Protein AF-A0A1H1TWC8-F1 (afdb_monomer)

Sequence (139 aa):
MITIYKSYKSNKFKTLKYACLSILIVMSMIGFSQSEHKSKYDRPIAEIEYHTLNIVVTVDSLQELQSELILTDFDVLLEEAKAYQNLSFELVCNVKGLSKGYTKSVTLKIESTTENKDYFLSRIKKLKEVAINYYTHKN

Radius of gyration: 42.25 Å; Cα contacts (8 Å, |Δi|>4): 123; chains: 1; bounding box: 40×28×150 Å

Nearest PDB structures (foldseek):
  3h4r-assembly1_A  TM=4.115E-01  e=7.963E-02  Escherichia coli K-12
  8w71-assembly2_B  TM=3.954E-01  e=4.662E-01  Arabidopsis thaliana
  8w71-assembly1_A  TM=3.839E-01  e=9.579E-01  Arabidopsis thaliana
  7ex6-assembly4_D  TM=1.852E-01  e=4.662E-01  Ebinur lake virus
  3tj0-assembly1_A  TM=3.690E-01  e=3.322E+00  Influenza B virus (B/Managua/4577.01/2008)

Organism: NCBI:txid1382466

Foldseek 3Di:
DDDDDDDDDDDVVVVVVVVVVVVVVVVVPPPDPPPPPPDPPPPPPPPPQAAEDEAEAEDAALVCLVVVLDLVVVVVVLVVCPSYFKYKYKYKYWYDDPDDDDIDIDIDMDIDTSVCSVVVSVVSVVVSVVSNCVRVPPD

Solvent-accessible surface area (backbone atoms only — not comparable to full-atom values): 8680 Å² total; per-residue (Å²): 137,90,87,82,90,78,88,90,81,90,60,72,70,58,57,51,52,54,53,57,51,53,56,60,58,58,63,71,68,74,64,80,84,71,67,83,75,71,56,96,74,74,55,73,76,73,77,82,75,44,61,67,47,78,47,78,47,78,32,69,44,62,68,49,45,63,69,72,64,47,69,72,60,49,59,57,53,53,62,67,41,62,72,23,52,28,40,34,42,34,42,36,43,39,39,79,50,94,62,87,86,47,71,52,74,48,77,48,76,49,77,46,54,49,91,44,55,69,60,51,54,54,49,52,52,54,48,50,53,52,50,50,47,57,58,72,64,70,119

Mean predicted aligned error: 16.51 Å

pLDDT: mean 74.5, std 16.25, range [36.81, 93.88]

Structure (mmCIF, N/CA/C/O backbone):
data_AF-A0A1H1TWC8-F1
#
_entry.id   AF-A0A1H1TWC8-F1
#
loop_
_atom_site.group_PDB
_atom_site.id
_atom_site.type_symbol
_atom_site.label_atom_id
_atom_site.label_alt_id
_atom_site.label_comp_id
_atom_site.label_asym_id
_atom_site.label_entity_id
_atom_site.label_seq_id
_atom_site.pdbx_PDB_ins_code
_atom_site.Cartn_x
_atom_site.Cartn_y
_atom_site.Cartn_z
_atom_site.occupancy
_atom_site.B_iso_or_equiv
_atom_site.auth_seq_id
_atom_site.auth_comp_id
_atom_site.auth_asym_id
_atom_site.auth_atom_id
_atom_site.pdbx_PDB_model_num
ATOM 1 N N . MET A 1 1 ? 13.640 17.827 -128.020 1.00 40.62 1 MET A N 1
ATOM 2 C CA . MET A 1 1 ? 14.251 18.624 -126.936 1.00 40.62 1 MET A CA 1
ATOM 3 C C . MET A 1 1 ? 13.332 18.555 -125.726 1.00 40.62 1 MET A C 1
ATOM 5 O O . MET A 1 1 ? 12.127 18.686 -125.878 1.00 40.62 1 MET A O 1
ATOM 9 N N . ILE A 1 2 ? 13.916 18.194 -124.587 1.00 43.62 2 ILE A N 1
ATOM 10 C CA . ILE A 1 2 ? 13.294 17.800 -123.314 1.00 43.62 2 ILE A CA 1
ATOM 11 C C . ILE A 1 2 ? 12.689 19.013 -122.596 1.00 43.62 2 ILE A C 1
ATOM 13 O O . ILE A 1 2 ? 13.286 20.081 -122.657 1.00 43.62 2 ILE A O 1
ATOM 17 N N . THR A 1 3 ? 11.575 18.831 -121.870 1.00 36.81 3 THR A N 1
ATOM 18 C CA . THR A 1 3 ? 11.430 19.171 -120.431 1.00 36.81 3 THR A CA 1
ATOM 19 C C . THR A 1 3 ? 10.094 18.634 -119.906 1.00 36.81 3 THR A C 1
ATOM 21 O O . THR A 1 3 ? 9.035 19.049 -120.363 1.00 36.81 3 THR A O 1
ATOM 24 N N . ILE A 1 4 ? 10.137 17.737 -118.915 1.00 40.62 4 ILE A N 1
ATOM 25 C CA . ILE A 1 4 ? 8.984 17.399 -118.069 1.00 40.62 4 ILE A CA 1
ATOM 26 C C . ILE A 1 4 ? 9.343 17.800 -116.639 1.00 40.62 4 ILE A C 1
ATOM 28 O O . ILE A 1 4 ? 10.260 17.244 -116.037 1.00 40.62 4 ILE A O 1
ATOM 32 N N . TYR A 1 5 ? 8.604 18.769 -116.102 1.00 44.94 5 TYR A N 1
ATOM 33 C CA . TYR A 1 5 ? 8.622 19.131 -114.688 1.00 44.94 5 TYR A CA 1
ATOM 34 C C . TYR A 1 5 ? 7.968 18.013 -113.870 1.00 44.94 5 TYR A C 1
ATOM 36 O O . TYR A 1 5 ? 6.799 17.692 -114.087 1.00 44.94 5 TYR A O 1
ATOM 44 N N . LYS A 1 6 ? 8.680 17.451 -112.886 1.00 44.00 6 LYS A N 1
ATOM 45 C CA . LYS A 1 6 ? 8.066 16.607 -111.853 1.00 44.00 6 LYS A CA 1
ATOM 46 C C . LYS A 1 6 ? 8.101 17.332 -110.510 1.00 44.00 6 LYS A C 1
ATOM 48 O O . LYS A 1 6 ? 9.150 17.554 -109.916 1.00 44.00 6 LYS A O 1
ATOM 53 N N . SER A 1 7 ? 6.906 17.723 -110.085 1.00 45.81 7 SER A N 1
ATOM 54 C CA . SER A 1 7 ? 6.570 18.324 -108.798 1.00 45.81 7 SER A CA 1
ATOM 55 C C . SER A 1 7 ? 7.043 17.446 -107.633 1.00 45.81 7 SER A C 1
ATOM 57 O O . SER A 1 7 ? 6.618 16.298 -107.514 1.00 45.81 7 SER A O 1
ATOM 59 N N . TYR A 1 8 ? 7.903 17.985 -106.763 1.00 46.12 8 TYR A N 1
ATOM 60 C CA . TYR A 1 8 ? 8.323 17.345 -105.513 1.00 46.12 8 TYR A CA 1
ATOM 61 C C . TYR A 1 8 ? 7.731 18.117 -104.330 1.00 46.12 8 TYR A C 1
ATOM 63 O O . TYR A 1 8 ? 8.396 18.910 -103.664 1.00 46.12 8 TYR A O 1
ATOM 71 N N . LYS A 1 9 ? 6.432 17.921 -104.089 1.00 52.66 9 LYS A N 1
ATOM 72 C CA . LYS A 1 9 ? 5.739 18.425 -102.899 1.00 52.66 9 LYS A CA 1
ATOM 73 C C . LYS A 1 9 ? 5.169 17.245 -102.119 1.00 52.66 9 LYS A C 1
ATOM 75 O O . LYS A 1 9 ? 4.548 16.367 -102.703 1.00 52.66 9 LYS A O 1
ATOM 80 N N . SER A 1 10 ? 5.312 17.318 -100.792 1.00 54.41 10 SER A N 1
ATOM 81 C CA . SER A 1 10 ? 4.674 16.470 -99.767 1.00 54.41 10 SER A CA 1
ATOM 82 C C . SER A 1 10 ? 5.504 15.289 -99.242 1.00 54.41 10 SER A C 1
ATOM 84 O O . SER A 1 10 ? 5.328 14.152 -99.656 1.00 54.41 10 SER A O 1
ATOM 86 N N . ASN A 1 11 ? 6.368 15.557 -98.251 1.00 55.44 11 ASN A N 1
ATOM 87 C CA . ASN A 1 11 ? 6.744 14.541 -97.248 1.00 55.44 11 ASN A CA 1
ATOM 88 C C . ASN A 1 11 ? 7.225 15.125 -95.903 1.00 55.44 11 ASN A C 1
ATOM 90 O O . ASN A 1 11 ? 7.044 14.490 -94.869 1.00 55.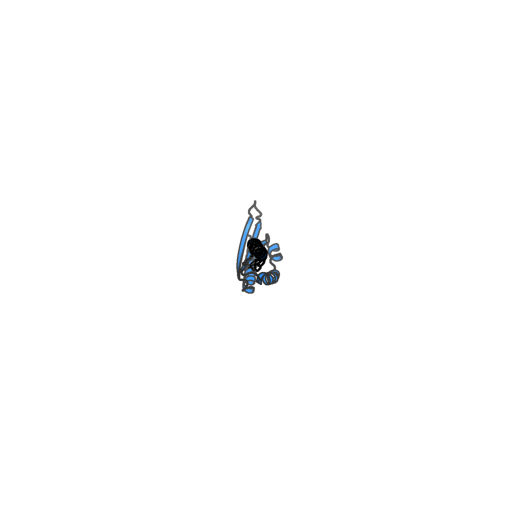44 11 ASN A O 1
ATOM 94 N N . LYS A 1 12 ? 7.720 16.374 -95.867 1.00 53.34 12 LYS A N 1
ATOM 95 C CA . LYS A 1 12 ? 8.191 17.017 -94.618 1.00 53.34 12 LYS A CA 1
ATOM 96 C C . LYS A 1 12 ? 7.102 17.229 -93.550 1.00 53.34 12 LYS A C 1
ATOM 98 O O . LYS A 1 12 ? 7.392 17.188 -92.361 1.00 53.34 12 LYS A O 1
ATOM 103 N N . PHE A 1 13 ? 5.844 17.428 -93.952 1.00 54.09 13 PHE A N 1
ATOM 104 C CA . PHE A 1 13 ? 4.740 17.644 -93.003 1.00 54.09 13 PHE A CA 1
ATOM 105 C C . PHE A 1 13 ? 4.268 16.353 -92.319 1.00 54.09 13 PHE A C 1
ATOM 107 O O . PHE A 1 13 ? 3.734 16.409 -91.215 1.00 54.09 13 PHE A O 1
ATOM 114 N N . LYS A 1 14 ? 4.460 15.190 -92.959 1.00 54.09 14 LYS A N 1
ATOM 115 C CA . LYS A 1 14 ? 4.116 13.889 -92.372 1.00 54.09 14 LYS A CA 1
ATOM 116 C C . LYS A 1 14 ? 5.136 13.504 -91.304 1.00 54.09 14 LYS A C 1
ATOM 118 O O . LYS A 1 14 ? 4.743 13.202 -90.185 1.00 54.09 14 LYS A O 1
ATOM 123 N N . THR A 1 15 ? 6.429 13.617 -91.606 1.00 58.19 15 THR A N 1
ATOM 124 C CA . THR A 1 15 ? 7.513 13.306 -90.658 1.00 58.19 15 THR A CA 1
ATOM 125 C C . THR A 1 15 ? 7.481 14.196 -89.413 1.00 58.19 15 THR A C 1
ATOM 127 O O . THR A 1 15 ? 7.701 13.700 -88.314 1.00 58.19 15 THR A O 1
ATOM 130 N N . LEU A 1 16 ? 7.117 15.478 -89.556 1.00 60.09 16 LEU A N 1
ATOM 131 C CA . LEU A 1 16 ? 6.954 16.395 -88.422 1.00 60.09 16 LEU A CA 1
ATOM 132 C C . LEU A 1 16 ? 5.778 16.002 -87.508 1.00 60.09 16 LEU A C 1
ATOM 134 O O . LEU A 1 16 ? 5.902 16.057 -86.288 1.00 60.09 16 LEU A O 1
ATOM 138 N N . LYS A 1 17 ? 4.657 15.542 -88.082 1.00 59.09 17 LYS A N 1
ATOM 139 C CA . LYS A 1 17 ? 3.501 15.058 -87.307 1.00 59.09 17 LYS A CA 1
ATOM 140 C C . LYS A 1 17 ? 3.824 13.786 -86.521 1.00 59.09 17 LYS A C 1
ATOM 142 O O . LYS A 1 17 ? 3.448 13.698 -85.358 1.00 59.09 17 LYS A O 1
ATOM 147 N N . TYR A 1 18 ? 4.542 12.835 -87.122 1.00 63.84 18 TYR A N 1
ATOM 148 C CA . TYR A 1 18 ? 4.958 11.608 -86.428 1.00 63.84 18 TYR A CA 1
ATOM 149 C C . TYR A 1 18 ? 5.982 11.884 -85.319 1.00 63.84 18 TYR A C 1
ATOM 151 O O . TYR A 1 18 ? 5.896 11.274 -84.256 1.00 63.84 18 TYR A O 1
ATOM 159 N N . ALA 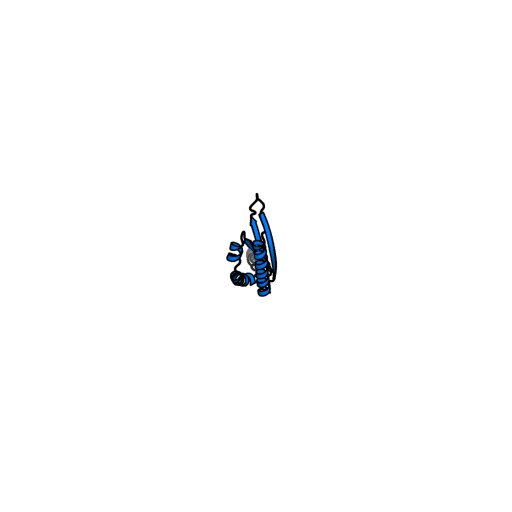A 1 19 ? 6.883 12.854 -85.515 1.00 65.81 19 ALA A N 1
ATOM 160 C CA . ALA A 1 19 ? 7.813 13.293 -84.476 1.00 65.81 19 ALA A CA 1
ATOM 161 C C . ALA A 1 19 ? 7.077 13.912 -83.272 1.00 65.81 19 ALA A C 1
ATOM 163 O O . ALA A 1 19 ? 7.303 13.503 -82.134 1.00 65.81 19 ALA A O 1
ATOM 164 N N . CYS A 1 20 ? 6.122 14.819 -83.506 1.00 61.81 20 CYS A N 1
ATOM 165 C CA . CYS A 1 20 ? 5.304 15.385 -82.427 1.00 61.81 20 CYS A CA 1
ATOM 166 C C . CYS A 1 20 ? 4.454 14.322 -81.709 1.00 61.81 20 CYS A C 1
ATOM 168 O O . CYS A 1 20 ? 4.316 14.374 -80.489 1.00 61.81 20 CYS A O 1
ATOM 170 N N . LEU A 1 21 ? 3.929 13.332 -82.442 1.00 64.56 21 LEU A N 1
ATOM 171 C CA . LEU A 1 21 ? 3.151 12.235 -81.861 1.00 64.56 21 LEU A CA 1
ATOM 172 C C . LEU A 1 21 ? 4.014 11.331 -80.963 1.00 64.56 21 LEU A C 1
ATOM 174 O O . LEU A 1 21 ? 3.569 10.934 -79.891 1.00 64.56 21 LEU A O 1
ATOM 178 N N . SER A 1 22 ? 5.263 11.054 -81.356 1.00 64.88 22 SER A N 1
ATOM 179 C CA . SER A 1 22 ? 6.186 10.251 -80.540 1.00 64.88 22 SER A CA 1
ATOM 180 C C . SER A 1 22 ? 6.564 10.919 -79.213 1.00 64.88 22 SER A C 1
ATOM 182 O O . SER A 1 22 ? 6.669 10.237 -78.199 1.00 64.88 22 SER A O 1
ATOM 184 N N . ILE A 1 23 ? 6.682 12.252 -79.182 1.00 66.56 23 ILE A N 1
ATOM 185 C CA . ILE A 1 23 ? 7.017 13.009 -77.963 1.00 66.56 23 ILE A CA 1
ATOM 186 C C . ILE A 1 23 ? 5.874 12.954 -76.937 1.00 66.56 23 ILE A C 1
ATOM 188 O O . ILE A 1 23 ? 6.122 12.811 -75.741 1.00 66.56 23 ILE A O 1
ATOM 192 N N . LEU A 1 24 ? 4.620 13.003 -77.397 1.00 64.12 24 LEU A N 1
ATOM 193 C CA . LEU A 1 24 ? 3.438 12.897 -76.532 1.00 64.12 24 LEU A CA 1
ATOM 194 C C . LEU A 1 24 ? 3.312 11.521 -75.864 1.00 64.12 24 LEU A C 1
ATOM 196 O O . LEU A 1 24 ? 2.880 11.439 -74.716 1.00 64.12 24 LEU A O 1
ATOM 200 N N . ILE A 1 25 ? 3.728 10.450 -76.546 1.00 65.25 25 ILE A N 1
ATOM 201 C CA . ILE A 1 25 ? 3.689 9.087 -75.995 1.00 65.25 25 ILE A CA 1
ATOM 202 C C . ILE A 1 25 ? 4.719 8.928 -74.866 1.00 65.25 25 ILE A C 1
ATOM 204 O O . ILE A 1 25 ? 4.393 8.363 -73.824 1.00 65.25 25 ILE A O 1
ATOM 208 N N . VAL A 1 26 ? 5.926 9.486 -75.014 1.00 66.50 26 VAL A N 1
ATOM 209 C CA . VAL A 1 26 ? 6.990 9.388 -73.994 1.00 66.50 26 VAL A CA 1
ATOM 210 C C . VAL A 1 26 ? 6.628 10.134 -72.701 1.00 66.50 26 VAL A C 1
ATOM 212 O O . VAL A 1 26 ? 6.964 9.668 -71.615 1.00 66.50 26 VAL A O 1
ATOM 215 N N . MET A 1 27 ? 5.874 11.235 -72.781 1.00 63.78 27 MET A N 1
ATOM 216 C CA . MET A 1 27 ? 5.448 12.000 -71.596 1.00 63.78 27 MET A CA 1
ATOM 217 C C . MET A 1 27 ? 4.443 11.251 -70.706 1.00 63.78 27 MET A C 1
ATOM 219 O O . MET A 1 27 ? 4.381 11.508 -69.508 1.00 63.78 27 MET A O 1
ATOM 223 N N . SER A 1 28 ? 3.698 10.287 -71.257 1.00 62.62 28 SER A N 1
ATOM 224 C CA . SER A 1 28 ? 2.764 9.457 -70.477 1.00 62.62 28 SER A CA 1
ATOM 225 C C . SER A 1 28 ? 3.446 8.400 -69.593 1.00 62.62 28 SER A C 1
ATOM 227 O O . SER A 1 28 ? 2.804 7.842 -68.708 1.00 62.62 28 SER A O 1
ATOM 229 N N . MET A 1 29 ? 4.747 8.152 -69.794 1.00 61.94 29 MET A N 1
ATOM 230 C CA . MET A 1 29 ? 5.533 7.162 -69.043 1.00 61.94 29 MET A CA 1
ATOM 231 C C . MET A 1 29 ? 6.229 7.741 -67.801 1.00 61.94 29 MET A C 1
ATOM 233 O O . MET A 1 29 ? 6.843 6.986 -67.049 1.00 61.94 29 MET A O 1
ATOM 237 N N . ILE A 1 30 ? 6.133 9.052 -67.537 1.00 66.56 30 ILE A N 1
ATOM 238 C CA . ILE A 1 30 ? 6.618 9.652 -66.281 1.00 66.56 30 ILE A CA 1
ATOM 239 C C . ILE A 1 30 ? 5.551 9.410 -65.202 1.00 66.56 30 ILE A C 1
ATOM 241 O O . ILE A 1 30 ? 4.872 10.313 -64.719 1.00 66.56 30 ILE A O 1
ATOM 245 N N . GLY A 1 31 ? 5.350 8.130 -64.893 1.00 62.81 31 GLY A N 1
ATOM 246 C CA . GLY A 1 31 ? 4.509 7.657 -63.811 1.00 62.81 31 GLY A CA 1
ATOM 247 C C . GLY A 1 31 ? 5.174 7.951 -62.472 1.00 62.81 31 GLY A C 1
ATOM 248 O O . GLY A 1 31 ? 6.330 7.605 -62.254 1.00 62.81 31 GLY A O 1
ATOM 249 N N . PHE A 1 32 ? 4.421 8.626 -61.610 1.00 62.56 32 PHE A N 1
ATOM 250 C CA . PHE A 1 32 ? 4.561 8.746 -60.161 1.00 62.56 32 PHE A CA 1
ATOM 251 C C . PHE A 1 32 ? 5.812 8.097 -59.546 1.00 62.56 32 PHE A C 1
ATOM 253 O O . PHE A 1 32 ? 5.774 6.963 -59.072 1.00 62.56 32 PHE A O 1
ATOM 260 N N . SER A 1 33 ? 6.890 8.874 -59.427 1.00 58.16 33 SER A N 1
ATOM 261 C CA . SER A 1 33 ? 7.821 8.662 -58.321 1.00 58.16 33 SER A CA 1
ATOM 262 C C . SER A 1 33 ? 7.099 9.119 -57.054 1.00 58.16 33 SER A C 1
ATOM 264 O O . SER A 1 33 ? 7.185 10.279 -56.653 1.00 58.16 33 SER A O 1
ATOM 266 N N . GLN A 1 34 ? 6.271 8.242 -56.480 1.00 58.97 34 GLN A N 1
ATOM 267 C CA . GLN A 1 34 ? 5.831 8.423 -55.104 1.00 58.97 34 GLN A CA 1
ATOM 268 C C . GLN A 1 34 ? 7.093 8.275 -54.255 1.00 58.97 34 GLN A C 1
ATOM 270 O O . GLN A 1 34 ? 7.520 7.158 -53.972 1.00 58.97 34 GLN A O 1
ATOM 275 N N . SER A 1 35 ? 7.723 9.401 -53.899 1.00 65.06 35 SER A N 1
ATOM 276 C CA . SER A 1 35 ? 8.681 9.426 -52.793 1.00 65.06 35 SER A CA 1
ATOM 277 C C . SER A 1 35 ? 8.008 8.722 -51.629 1.00 65.06 35 SER A C 1
ATOM 279 O O . SER A 1 35 ? 6.857 9.069 -51.354 1.00 65.06 35 SER A O 1
ATOM 281 N N . GLU A 1 36 ? 8.676 7.747 -51.013 1.00 53.09 36 GLU A N 1
ATOM 282 C CA . GLU A 1 36 ? 8.139 6.942 -49.916 1.00 53.09 36 GLU A CA 1
ATOM 283 C C . GLU A 1 36 ? 7.251 7.794 -49.005 1.00 53.09 36 GLU A C 1
ATOM 285 O O . GLU A 1 36 ? 7.732 8.554 -48.161 1.00 53.09 36 GLU A O 1
ATOM 290 N N . HIS A 1 37 ? 5.929 7.694 -49.182 1.00 48.88 37 HIS A N 1
ATOM 291 C CA . HIS A 1 37 ? 5.022 8.186 -48.172 1.00 48.88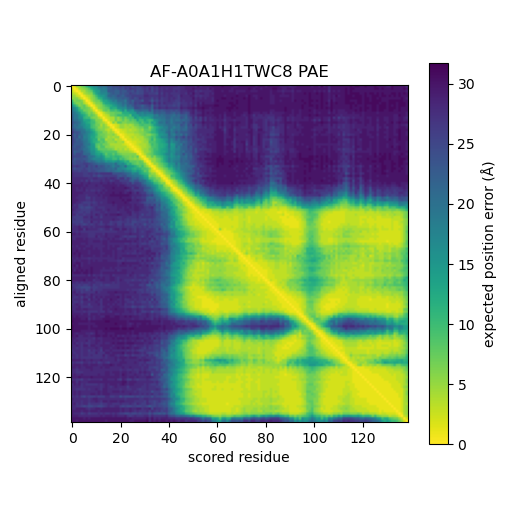 37 HIS A CA 1
ATOM 292 C C . HIS A 1 37 ? 5.135 7.146 -47.075 1.00 48.88 37 HIS A C 1
ATOM 294 O O . HIS A 1 37 ? 4.380 6.175 -47.051 1.00 48.88 37 HIS A O 1
ATOM 300 N N . LYS A 1 38 ? 6.124 7.338 -46.189 1.00 52.97 38 LYS A N 1
ATOM 301 C CA . LYS A 1 38 ? 6.170 6.654 -44.902 1.00 52.97 38 LYS A CA 1
ATOM 302 C C . LYS A 1 38 ? 4.760 6.736 -44.366 1.00 52.97 38 LYS A C 1
ATOM 304 O O . LYS A 1 38 ? 4.208 7.840 -44.246 1.00 52.97 38 LYS A O 1
ATOM 309 N N . SER A 1 39 ? 4.141 5.572 -44.221 1.00 50.22 39 SER A N 1
ATOM 310 C CA . SER A 1 39 ? 2.772 5.479 -43.770 1.00 50.22 39 SER A CA 1
ATOM 311 C C . SER A 1 39 ? 2.674 6.355 -42.521 1.00 50.22 39 SER A C 1
ATOM 313 O O . SER A 1 39 ? 3.549 6.336 -41.654 1.00 50.22 39 SER A O 1
ATOM 315 N N . LYS A 1 40 ? 1.618 7.160 -42.398 1.00 50.84 40 LYS A N 1
ATOM 316 C CA . LYS A 1 40 ? 1.348 7.929 -41.166 1.00 50.84 40 LYS A CA 1
ATOM 317 C C . LYS A 1 40 ? 1.160 7.021 -39.925 1.00 50.84 40 LYS A C 1
ATOM 319 O O . LYS A 1 40 ? 0.859 7.528 -38.843 1.00 50.84 40 LYS A O 1
ATOM 324 N N . TYR A 1 41 ? 1.314 5.709 -40.116 1.00 49.19 41 TYR A N 1
ATOM 325 C CA . TYR A 1 41 ? 1.145 4.608 -39.187 1.00 49.19 41 TYR A CA 1
ATOM 326 C C . TYR A 1 41 ? 2.461 3.953 -38.743 1.00 49.19 41 TYR A C 1
ATOM 328 O O . TYR A 1 41 ? 2.436 3.299 -37.712 1.00 49.19 41 TYR A O 1
ATOM 336 N N . ASP A 1 42 ? 3.606 4.216 -39.386 1.00 48.44 42 ASP A N 1
ATOM 337 C CA . ASP A 1 42 ? 4.937 3.895 -38.833 1.00 48.44 42 ASP A CA 1
ATOM 338 C C . ASP A 1 42 ? 5.441 5.024 -37.927 1.00 48.44 42 ASP A C 1
ATOM 340 O O . ASP A 1 42 ? 6.601 5.445 -37.969 1.00 48.44 42 ASP A O 1
ATOM 344 N N . ARG A 1 43 ? 4.556 5.556 -37.080 1.00 54.81 43 ARG A N 1
ATOM 345 C CA . ARG A 1 43 ? 5.073 6.147 -35.852 1.00 54.81 43 ARG A CA 1
ATOM 346 C C . ARG A 1 43 ? 5.550 4.959 -35.022 1.00 54.81 43 ARG A C 1
ATOM 348 O O . ARG A 1 43 ? 4.735 4.053 -34.834 1.00 54.81 43 ARG A O 1
ATOM 355 N N . PRO A 1 44 ? 6.808 4.926 -34.531 1.00 59.09 44 PRO A N 1
ATOM 356 C CA . PRO A 1 44 ? 7.112 4.017 -33.435 1.00 59.09 44 PRO A CA 1
ATOM 357 C C . PRO A 1 44 ? 5.997 4.243 -32.421 1.00 59.09 44 PRO A C 1
ATOM 359 O O . PRO A 1 44 ? 5.667 5.404 -32.150 1.00 59.09 44 PRO A O 1
ATOM 362 N N . ILE A 1 45 ? 5.326 3.168 -31.993 1.00 61.00 45 ILE A N 1
ATOM 363 C CA . ILE A 1 45 ? 4.373 3.245 -30.885 1.00 61.00 45 ILE A CA 1
ATOM 364 C C . ILE A 1 45 ? 5.127 4.042 -29.834 1.00 61.00 45 ILE A C 1
ATOM 366 O O . ILE A 1 45 ? 6.185 3.588 -29.402 1.00 61.00 45 ILE A O 1
ATOM 370 N N . ALA A 1 46 ? 4.691 5.282 -29.584 1.00 60.78 46 ALA A N 1
ATOM 371 C CA . ALA A 1 46 ? 5.381 6.148 -28.649 1.00 60.78 46 ALA A CA 1
ATOM 372 C C . ALA A 1 46 ? 5.432 5.335 -27.366 1.00 60.78 46 ALA A C 1
ATOM 374 O O . ALA A 1 46 ? 4.375 4.923 -26.884 1.00 60.78 46 ALA A O 1
ATOM 375 N N . GLU A 1 47 ? 6.643 4.970 -26.950 1.00 61.12 47 GLU A N 1
ATOM 376 C CA . GLU A 1 47 ? 6.861 4.107 -25.804 1.00 61.12 47 GLU A CA 1
ATOM 377 C C . GLU A 1 47 ? 6.091 4.757 -24.658 1.00 61.12 47 GLU A C 1
ATOM 379 O O . GLU A 1 47 ? 6.332 5.919 -24.325 1.00 61.12 47 GLU A O 1
ATOM 384 N N . ILE A 1 48 ? 5.024 4.093 -24.204 1.00 65.62 48 ILE A N 1
ATOM 385 C CA . ILE A 1 48 ? 4.124 4.674 -23.214 1.00 65.62 48 ILE A CA 1
ATOM 386 C C . ILE A 1 48 ? 4.928 4.713 -21.923 1.00 65.62 48 ILE A C 1
ATOM 388 O O . ILE A 1 48 ? 5.095 3.698 -21.252 1.00 65.62 48 ILE A O 1
ATOM 392 N N . GLU A 1 49 ? 5.480 5.883 -21.623 1.00 67.94 49 GLU A N 1
ATOM 393 C CA . GLU A 1 49 ? 6.274 6.112 -20.430 1.00 67.94 49 GLU A CA 1
ATOM 394 C C . GLU A 1 49 ? 5.317 6.279 -19.247 1.00 67.94 49 GLU A C 1
ATOM 396 O O . GLU A 1 49 ? 4.639 7.297 -19.079 1.00 67.94 49 GLU A O 1
ATOM 401 N N . TYR A 1 50 ? 5.198 5.229 -18.440 1.00 73.62 50 TYR A N 1
ATOM 402 C CA . TYR A 1 50 ? 4.363 5.258 -17.251 1.00 73.62 50 TYR A CA 1
ATOM 403 C C . TYR A 1 50 ? 5.070 6.057 -16.145 1.00 73.62 50 TYR A C 1
ATOM 405 O O . TYR A 1 50 ? 5.962 5.571 -15.454 1.00 73.62 50 TYR A O 1
ATOM 413 N N . HIS A 1 51 ? 4.676 7.315 -15.950 1.00 83.44 51 HIS A N 1
ATOM 414 C CA . HIS A 1 51 ? 5.352 8.177 -14.973 1.00 83.44 51 HIS A CA 1
ATOM 415 C C . HIS A 1 51 ? 5.023 7.853 -13.513 1.00 83.44 51 HIS A C 1
ATOM 417 O O . HIS A 1 51 ? 5.889 7.982 -12.645 1.00 83.44 51 HIS A O 1
ATOM 423 N N . THR A 1 52 ? 3.778 7.508 -13.177 1.00 85.38 52 THR A N 1
ATOM 424 C CA . THR A 1 52 ? 3.379 7.357 -11.766 1.00 85.38 52 THR A CA 1
ATOM 425 C C . THR A 1 52 ? 2.247 6.362 -11.590 1.00 85.38 52 THR A C 1
ATOM 427 O O . THR A 1 52 ? 1.224 6.457 -12.266 1.00 85.38 52 THR A O 1
ATOM 430 N N . LEU A 1 53 ? 2.416 5.447 -10.638 1.00 88.31 53 LEU A N 1
ATOM 431 C CA . LEU A 1 53 ? 1.352 4.600 -10.117 1.00 88.31 53 LEU A CA 1
ATOM 432 C C . LEU A 1 53 ? 0.858 5.191 -8.793 1.00 88.31 53 LEU A C 1
ATOM 434 O O . LEU A 1 53 ? 1.642 5.352 -7.859 1.00 88.31 53 LEU A O 1
ATOM 438 N N . ASN A 1 54 ? -0.433 5.515 -8.712 1.00 91.31 54 ASN A N 1
ATOM 439 C CA . ASN A 1 54 ? -1.063 5.985 -7.481 1.00 91.31 54 ASN A CA 1
ATOM 440 C C . ASN A 1 54 ? -2.000 4.910 -6.924 1.00 91.31 54 ASN A C 1
ATOM 442 O O . ASN A 1 54 ? -2.941 4.497 -7.600 1.00 91.31 54 ASN A O 1
ATOM 446 N N . ILE A 1 55 ? -1.742 4.484 -5.693 1.00 89.50 55 ILE A N 1
ATOM 447 C CA . ILE A 1 55 ? -2.510 3.475 -4.972 1.00 89.50 55 ILE A CA 1
ATOM 448 C C . ILE A 1 55 ? -3.258 4.188 -3.850 1.00 89.50 55 ILE A C 1
ATOM 450 O O . ILE A 1 55 ? -2.638 4.711 -2.927 1.00 89.50 55 ILE A O 1
ATOM 454 N N . VAL A 1 56 ? -4.587 4.190 -3.915 1.00 92.06 56 VAL A N 1
ATOM 455 C CA . VAL A 1 56 ? -5.442 4.816 -2.902 1.00 92.06 56 VAL A CA 1
ATOM 456 C C . VAL A 1 56 ? -6.267 3.735 -2.220 1.00 92.06 56 VAL A C 1
ATOM 458 O O . VAL A 1 56 ? -7.042 3.041 -2.872 1.00 92.06 56 VAL A O 1
ATOM 461 N N . VAL A 1 57 ? -6.108 3.610 -0.907 1.00 90.62 57 VAL A N 1
ATOM 462 C CA . VAL A 1 57 ? -6.867 2.686 -0.061 1.00 90.62 57 VAL A CA 1
ATOM 463 C C . VAL A 1 57 ? -7.719 3.514 0.887 1.00 90.62 57 VAL A C 1
ATOM 465 O O . VAL A 1 57 ? -7.210 4.383 1.591 1.00 90.62 57 VAL A O 1
ATOM 468 N N . THR A 1 58 ? -9.025 3.266 0.902 1.00 92.56 58 THR A N 1
ATOM 469 C CA . THR A 1 58 ? -9.963 3.945 1.802 1.00 92.56 58 THR A CA 1
ATOM 470 C C . THR A 1 58 ? -10.558 2.920 2.740 1.00 92.56 58 THR A C 1
ATOM 472 O O . THR A 1 58 ? -11.048 1.906 2.273 1.00 92.56 58 THR A O 1
ATOM 475 N N . VAL A 1 59 ? -10.515 3.196 4.040 1.00 91.69 59 VAL A N 1
ATOM 476 C CA . VAL A 1 59 ? -11.029 2.302 5.077 1.00 91.69 59 VAL A CA 1
ATOM 477 C C . VAL A 1 59 ? -11.937 3.070 6.029 1.00 91.69 59 VAL A C 1
ATOM 479 O O . VAL A 1 59 ? -11.668 4.222 6.382 1.00 91.69 59 VAL A O 1
ATOM 482 N N . ASP A 1 60 ? -13.012 2.428 6.473 1.00 89.75 60 ASP A N 1
ATOM 483 C CA . ASP A 1 60 ? -14.005 2.988 7.389 1.00 89.75 60 ASP A CA 1
ATOM 484 C C . ASP A 1 60 ? -13.856 2.445 8.825 1.00 89.75 60 ASP A C 1
ATOM 486 O O . ASP A 1 60 ? -14.457 2.986 9.760 1.00 89.75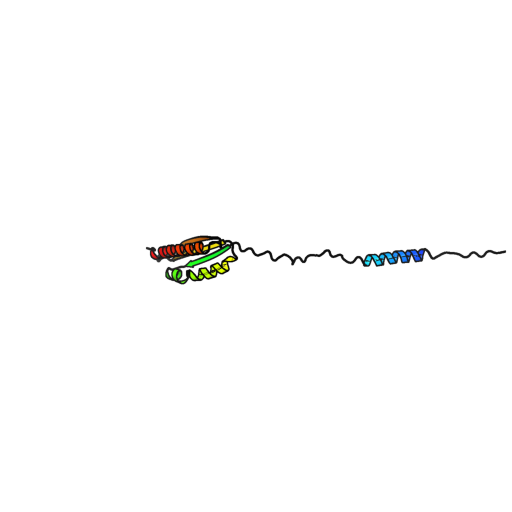 60 ASP A O 1
ATOM 490 N N . SER A 1 61 ? -13.051 1.396 9.039 1.00 88.19 61 SER A N 1
ATOM 491 C CA . SER A 1 61 ? -12.875 0.769 10.356 1.00 88.19 61 SER A CA 1
ATOM 492 C C . SER A 1 61 ? -11.494 0.140 10.582 1.00 88.19 61 SER A C 1
ATOM 494 O O . SER A 1 61 ? -10.752 -0.150 9.647 1.00 88.19 61 SER A O 1
ATOM 496 N N . LEU A 1 62 ? -11.163 -0.135 11.853 1.00 89.56 62 LEU A N 1
ATOM 497 C CA . LEU A 1 62 ? -9.943 -0.869 12.218 1.00 89.56 62 LEU A CA 1
ATOM 498 C C . LEU A 1 62 ? -9.919 -2.282 11.621 1.00 89.56 62 LEU A C 1
ATOM 500 O O . LEU A 1 62 ? -8.865 -2.759 11.211 1.00 89.56 62 LEU A O 1
ATOM 504 N N . GLN A 1 63 ? -11.072 -2.950 11.599 1.00 89.44 63 GLN A N 1
ATOM 505 C CA . GLN A 1 63 ? -11.180 -4.320 11.111 1.00 89.44 63 GLN A CA 1
ATOM 506 C C . GLN A 1 63 ? -10.913 -4.378 9.604 1.00 89.44 63 GLN A C 1
ATOM 508 O O . GLN A 1 63 ? -10.130 -5.208 9.155 1.00 89.44 63 GLN A O 1
ATOM 513 N N . GLU A 1 64 ? -11.473 -3.422 8.862 1.00 89.38 64 GLU A N 1
ATOM 514 C CA . GLU A 1 64 ? -11.232 -3.228 7.431 1.00 89.38 64 GLU A CA 1
ATOM 515 C C . GLU A 1 64 ? -9.772 -2.861 7.140 1.00 89.38 64 GLU A C 1
ATOM 517 O O . GLU A 1 64 ? -9.142 -3.480 6.293 1.00 89.38 64 GLU A O 1
ATOM 522 N N . LEU A 1 65 ? -9.164 -1.957 7.917 1.00 90.25 65 LEU A N 1
ATOM 523 C CA . LEU A 1 65 ? -7.731 -1.656 7.808 1.00 90.25 65 LEU A CA 1
ATOM 524 C C . LEU A 1 65 ? -6.851 -2.904 7.977 1.00 90.25 65 LEU A C 1
ATOM 526 O O . LEU A 1 65 ? -5.820 -3.046 7.315 1.00 90.25 65 LEU A O 1
ATOM 530 N N . GLN A 1 66 ? -7.214 -3.799 8.896 1.00 87.50 66 GLN A N 1
ATOM 531 C CA . GLN A 1 66 ? -6.458 -5.025 9.134 1.00 87.50 66 GLN A CA 1
ATOM 532 C C . GLN A 1 66 ? -6.639 -6.049 8.011 1.00 87.50 66 GLN A C 1
ATOM 534 O O . GLN A 1 66 ? -5.663 -6.733 7.699 1.00 87.50 66 GLN A O 1
ATOM 539 N N . SER A 1 67 ? -7.832 -6.132 7.414 1.00 87.69 67 SER A N 1
ATOM 540 C CA . SER A 1 67 ? -8.147 -7.080 6.342 1.00 87.69 67 SER A CA 1
ATOM 541 C C . SER A 1 67 ? -7.756 -6.605 4.944 1.00 87.69 67 SER A C 1
ATOM 543 O O . SER A 1 67 ? -7.391 -7.440 4.130 1.00 87.69 67 SER A O 1
ATOM 545 N N . GLU A 1 68 ? -7.828 -5.304 4.655 1.00 85.25 68 GLU A N 1
ATOM 546 C CA . GLU A 1 68 ? -7.572 -4.760 3.313 1.00 85.25 68 GLU A CA 1
ATOM 547 C C . GLU A 1 68 ? -6.115 -4.348 3.099 1.00 85.25 68 GLU A C 1
ATOM 549 O O . GLU A 1 68 ? -5.594 -4.445 1.992 1.00 85.25 68 GLU A O 1
ATOM 554 N N . LEU A 1 69 ? -5.413 -3.916 4.153 1.00 85.44 69 LEU A N 1
ATOM 555 C CA . LEU A 1 69 ? -4.019 -3.493 4.036 1.00 85.44 69 LEU A CA 1
ATOM 556 C C . LEU A 1 69 ? -3.056 -4.638 4.378 1.00 85.44 69 LEU A C 1
ATOM 558 O O . LEU A 1 69 ? -2.372 -4.613 5.410 1.00 85.44 69 LEU A O 1
ATOM 562 N N . ILE A 1 70 ? -3.005 -5.663 3.526 1.00 85.69 70 ILE A N 1
ATOM 563 C CA . ILE A 1 70 ? -2.103 -6.816 3.663 1.00 85.69 70 ILE A CA 1
ATOM 564 C C . ILE A 1 70 ? -0.777 -6.501 2.962 1.00 85.69 70 ILE A C 1
ATOM 566 O O . ILE A 1 70 ? -0.727 -6.338 1.751 1.00 85.69 70 ILE A O 1
ATOM 570 N N . LEU A 1 71 ? 0.323 -6.423 3.721 1.00 81.56 71 LEU A N 1
ATOM 571 C CA . LEU A 1 71 ? 1.632 -6.024 3.175 1.00 81.56 71 LEU A CA 1
ATOM 572 C C . LEU A 1 71 ? 2.144 -6.972 2.081 1.00 81.56 71 LEU A C 1
ATOM 574 O O . LEU A 1 71 ? 2.810 -6.517 1.160 1.00 81.56 71 LEU A O 1
ATOM 578 N N . THR A 1 72 ? 1.804 -8.257 2.158 1.00 82.38 72 THR A N 1
ATOM 579 C CA . THR A 1 72 ? 2.182 -9.268 1.163 1.00 82.38 72 THR A CA 1
ATOM 580 C C . THR A 1 72 ? 1.592 -8.981 -0.219 1.00 82.38 72 THR A C 1
ATOM 582 O O . THR A 1 72 ? 2.227 -9.274 -1.227 1.00 82.38 72 THR A O 1
ATOM 585 N N . ASP A 1 73 ? 0.412 -8.358 -0.287 1.00 83.44 73 ASP A N 1
ATOM 586 C CA . ASP A 1 73 ? -0.228 -8.013 -1.563 1.00 83.44 73 ASP A CA 1
ATOM 587 C C . ASP A 1 73 ? 0.522 -6.865 -2.260 1.00 83.44 73 ASP A C 1
ATOM 589 O O . ASP A 1 73 ? 0.566 -6.786 -3.489 1.00 83.44 73 ASP A O 1
ATOM 593 N N . PHE A 1 74 ? 1.203 -6.014 -1.482 1.00 84.88 74 PHE A N 1
ATOM 594 C CA . PHE A 1 74 ? 2.061 -4.961 -2.022 1.00 84.88 74 PHE A CA 1
ATOM 595 C C . PHE A 1 74 ? 3.336 -5.514 -2.650 1.00 84.88 74 PHE A C 1
ATOM 597 O O . PHE A 1 74 ? 3.850 -4.896 -3.575 1.00 84.88 74 PHE A O 1
ATOM 604 N N . ASP A 1 75 ? 3.843 -6.670 -2.214 1.00 82.75 75 ASP A N 1
ATOM 605 C CA . ASP A 1 75 ? 5.030 -7.260 -2.838 1.00 82.75 75 ASP A CA 1
ATOM 606 C C . ASP A 1 75 ? 4.786 -7.598 -4.307 1.00 82.75 75 ASP A C 1
ATOM 608 O O . ASP A 1 75 ? 5.663 -7.329 -5.133 1.00 82.75 75 ASP A O 1
ATOM 612 N N . VAL A 1 76 ? 3.598 -8.125 -4.619 1.00 84.44 76 VAL A N 1
ATOM 613 C CA . VAL A 1 76 ? 3.155 -8.454 -5.982 1.00 84.44 76 VAL A CA 1
ATOM 614 C C . VAL A 1 76 ? 2.892 -7.178 -6.781 1.00 84.44 76 VAL A C 1
ATOM 616 O O . VAL A 1 76 ? 3.452 -7.009 -7.863 1.00 84.44 76 VAL A O 1
ATOM 619 N N . LEU A 1 77 ? 2.133 -6.235 -6.211 1.00 84.62 77 LEU A N 1
ATOM 620 C CA . LEU A 1 77 ? 1.855 -4.932 -6.831 1.00 84.62 77 LEU A CA 1
ATOM 621 C C . LEU A 1 77 ? 3.138 -4.176 -7.203 1.00 84.62 77 LEU A C 1
ATOM 623 O O . LEU A 1 77 ? 3.210 -3.542 -8.250 1.00 84.62 77 LEU A O 1
ATOM 627 N N . LEU A 1 78 ? 4.170 -4.252 -6.362 1.00 85.00 78 LEU A N 1
ATOM 628 C CA . LEU A 1 78 ? 5.443 -3.569 -6.587 1.00 85.00 78 LEU A CA 1
ATOM 629 C C . LEU A 1 78 ? 6.322 -4.240 -7.649 1.00 85.00 78 LEU A C 1
ATOM 631 O O . LEU A 1 78 ? 7.168 -3.567 -8.231 1.00 85.00 78 LEU A O 1
ATOM 635 N N . GLU A 1 79 ? 6.138 -5.535 -7.922 1.00 85.50 79 GLU A N 1
ATOM 636 C CA . GLU A 1 79 ? 6.784 -6.183 -9.071 1.00 85.50 79 GLU A CA 1
ATOM 637 C C . GLU A 1 79 ? 6.194 -5.679 -10.389 1.00 85.50 79 GLU A C 1
ATOM 639 O O . GLU A 1 79 ? 6.939 -5.342 -11.309 1.00 85.50 79 GLU A O 1
ATOM 644 N N . GLU A 1 80 ? 4.869 -5.551 -10.457 1.00 83.25 80 GLU A N 1
ATOM 645 C CA . GLU A 1 80 ? 4.169 -4.985 -11.615 1.00 83.25 80 GLU A CA 1
ATOM 646 C C . GLU A 1 80 ? 4.447 -3.483 -11.765 1.00 83.25 80 GLU A C 1
ATOM 648 O O . GLU A 1 80 ? 4.564 -2.960 -12.875 1.00 83.25 80 GLU A O 1
ATOM 653 N N . ALA A 1 81 ? 4.647 -2.788 -10.643 1.00 84.44 81 ALA A N 1
ATOM 654 C CA . ALA A 1 81 ? 4.936 -1.365 -10.632 1.00 84.44 81 ALA A CA 1
ATOM 655 C C . ALA A 1 81 ? 6.333 -0.997 -11.159 1.00 84.44 81 ALA A C 1
ATOM 657 O O . ALA A 1 81 ? 6.587 0.185 -11.367 1.00 84.44 81 ALA A O 1
ATOM 658 N N . LYS A 1 82 ? 7.233 -1.957 -11.426 1.00 82.38 82 LYS A N 1
AT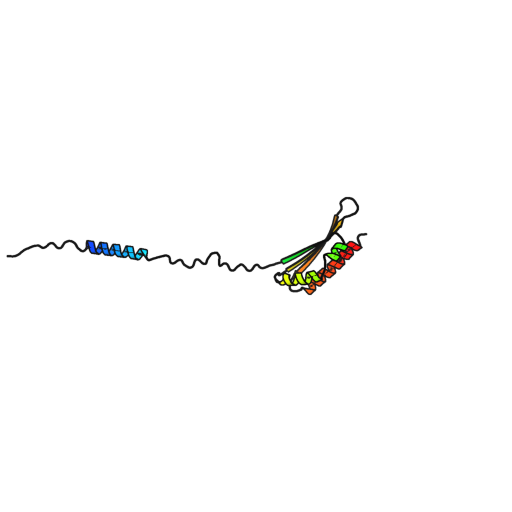OM 659 C CA . LYS A 1 82 ? 8.572 -1.687 -11.997 1.00 82.38 82 LYS A CA 1
ATOM 660 C C . LYS A 1 82 ? 8.533 -0.952 -13.339 1.00 82.38 82 LYS A C 1
ATOM 662 O O . LYS A 1 82 ? 9.507 -0.301 -13.697 1.00 82.38 82 LYS A O 1
ATOM 667 N N . ALA A 1 83 ? 7.422 -1.048 -14.069 1.00 84.50 83 ALA A N 1
ATOM 668 C CA . ALA A 1 83 ? 7.209 -0.300 -15.306 1.00 84.50 83 ALA A CA 1
ATOM 669 C C . ALA A 1 83 ? 6.990 1.211 -15.080 1.00 84.50 83 ALA A C 1
ATOM 671 O O . ALA A 1 83 ? 7.023 1.977 -16.040 1.00 84.50 83 ALA A O 1
ATOM 672 N N . TYR A 1 84 ? 6.758 1.639 -13.833 1.00 87.50 84 TYR A N 1
ATOM 673 C CA . TYR A 1 84 ? 6.505 3.025 -13.455 1.00 87.50 84 TYR A CA 1
ATOM 674 C C . TYR A 1 84 ? 7.762 3.678 -12.874 1.00 87.50 84 TYR A C 1
ATOM 676 O O . TYR A 1 84 ? 8.609 3.013 -12.283 1.00 87.50 84 TYR A O 1
ATOM 684 N N . GLN A 1 85 ? 7.882 5.001 -12.987 1.00 85.31 85 GLN A N 1
ATOM 685 C CA . GLN A 1 85 ? 9.001 5.742 -12.379 1.00 85.31 85 GLN A CA 1
ATOM 686 C C . GLN A 1 85 ? 8.752 6.080 -10.907 1.00 85.31 85 GLN A C 1
ATOM 688 O O . GLN A 1 85 ? 9.652 6.005 -10.069 1.00 85.31 85 GLN A O 1
ATOM 693 N N . ASN A 1 86 ? 7.514 6.456 -10.589 1.00 88.25 86 ASN A N 1
ATOM 694 C CA . ASN A 1 86 ? 7.124 6.901 -9.260 1.00 88.25 86 ASN A CA 1
ATOM 695 C C . ASN A 1 86 ? 5.954 6.084 -8.717 1.00 88.25 86 ASN A C 1
ATOM 697 O O . ASN A 1 86 ? 5.063 5.656 -9.452 1.00 88.25 86 ASN A O 1
ATOM 701 N N . LEU A 1 87 ? 5.945 5.936 -7.400 1.00 90.50 87 LEU A N 1
ATOM 702 C CA . LEU A 1 87 ? 4.897 5.309 -6.619 1.00 90.50 87 LEU A CA 1
ATOM 703 C C . LEU A 1 87 ? 4.324 6.327 -5.648 1.00 90.50 87 LEU A C 1
ATOM 705 O O . LEU A 1 87 ? 5.058 6.999 -4.918 1.00 90.50 87 LEU A O 1
ATOM 709 N N . SER A 1 88 ? 3.002 6.386 -5.585 1.00 90.88 88 SER A N 1
ATOM 710 C CA . SER A 1 88 ? 2.293 7.063 -4.516 1.00 90.88 88 SER A CA 1
ATOM 711 C C . SER A 1 88 ? 1.346 6.091 -3.836 1.00 90.88 88 SER A C 1
ATOM 713 O O . SER A 1 88 ? 0.675 5.300 -4.495 1.00 90.88 88 SER A O 1
ATOM 715 N N . PHE A 1 89 ? 1.330 6.134 -2.510 1.00 92.00 89 PHE A N 1
ATOM 716 C CA . PHE A 1 89 ? 0.381 5.400 -1.693 1.00 92.00 89 PHE A CA 1
ATOM 717 C C . PHE A 1 89 ? -0.358 6.376 -0.785 1.00 92.00 89 PHE A C 1
ATOM 719 O O . PHE A 1 89 ? 0.267 7.157 -0.064 1.00 92.00 89 PHE A O 1
ATOM 726 N N . GLU A 1 90 ? -1.680 6.304 -0.801 1.00 93.88 90 GLU A N 1
ATOM 727 C CA . GLU A 1 90 ? -2.572 7.111 0.013 1.00 93.88 90 GLU A CA 1
ATOM 728 C C . GLU A 1 90 ? -3.504 6.197 0.809 1.00 93.88 90 GLU A C 1
ATOM 730 O O . GLU A 1 90 ? -4.205 5.363 0.240 1.00 93.88 90 GLU A O 1
ATOM 735 N N . LEU A 1 91 ? -3.518 6.361 2.132 1.00 92.94 91 LEU A N 1
ATOM 736 C CA . LEU A 1 91 ? -4.480 5.711 3.015 1.00 92.94 91 LEU A CA 1
ATOM 737 C C . LEU A 1 91 ? -5.438 6.756 3.573 1.00 92.94 91 LEU A C 1
ATOM 739 O O . LEU A 1 91 ? -5.029 7.656 4.314 1.00 92.94 91 LEU A O 1
ATOM 743 N N . VAL A 1 92 ? -6.716 6.595 3.263 1.00 92.19 92 VAL A N 1
ATOM 744 C CA . VAL A 1 92 ? -7.806 7.426 3.762 1.00 92.19 92 VAL A CA 1
ATOM 745 C C . VAL A 1 92 ? -8.527 6.658 4.866 1.00 92.19 92 VAL A C 1
ATOM 747 O O . VAL A 1 92 ? -9.173 5.648 4.618 1.00 92.19 92 VAL A O 1
ATOM 750 N N . CYS A 1 93 ? -8.399 7.129 6.103 1.00 90.38 93 CYS A N 1
ATOM 751 C CA . CYS A 1 93 ? -9.035 6.550 7.283 1.00 90.38 93 CYS A CA 1
ATOM 752 C C . CYS A 1 93 ? -10.260 7.377 7.672 1.00 90.38 93 CYS A C 1
ATOM 754 O O . CYS A 1 93 ? -10.123 8.473 8.225 1.00 90.38 93 CYS A O 1
ATOM 756 N N . ASN A 1 9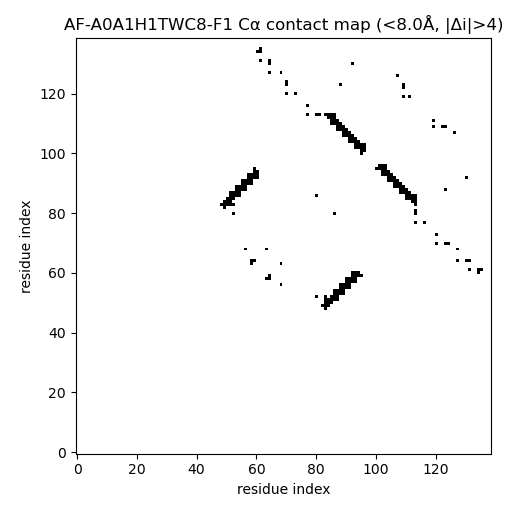4 ? -11.458 6.855 7.438 1.00 89.38 94 ASN A N 1
ATOM 757 C CA . ASN A 1 94 ? -12.706 7.497 7.831 1.00 89.38 94 ASN A CA 1
ATOM 758 C C . ASN A 1 94 ? -13.168 7.014 9.203 1.00 89.38 94 ASN A C 1
ATOM 760 O O . ASN A 1 94 ? -13.010 5.848 9.554 1.00 89.38 94 ASN A O 1
ATOM 764 N N . VAL A 1 95 ? -13.818 7.897 9.962 1.00 81.75 95 VAL A N 1
ATOM 765 C CA . VAL A 1 95 ? -14.655 7.517 11.100 1.00 81.75 95 VAL A CA 1
ATOM 766 C C . VAL A 1 95 ? -15.967 8.275 11.088 1.00 81.75 95 VAL A C 1
ATOM 768 O O . VAL A 1 95 ? -16.014 9.508 11.041 1.00 81.75 95 VAL A O 1
ATOM 771 N N . LYS A 1 96 ? -17.039 7.496 11.195 1.00 72.12 96 LYS A N 1
ATOM 772 C CA . LYS A 1 96 ? -18.406 7.974 11.369 1.00 72.12 96 LYS A CA 1
ATOM 773 C C . LYS A 1 96 ? -18.636 8.216 12.862 1.00 72.12 96 LYS A C 1
ATOM 775 O O . LYS A 1 96 ? -18.510 7.296 13.666 1.00 72.12 96 LYS A O 1
ATOM 780 N N . GLY A 1 97 ? -18.905 9.462 13.250 1.00 63.44 97 GLY A N 1
ATOM 781 C CA . GLY A 1 97 ? -19.247 9.796 14.632 1.00 63.44 97 GLY A CA 1
ATOM 782 C C . GLY A 1 97 ? -20.660 9.330 15.000 1.00 63.44 97 GLY A C 1
ATOM 783 O O . GLY A 1 97 ? -21.564 9.351 14.169 1.00 63.44 97 GLY A O 1
ATOM 784 N N . LEU A 1 98 ? -20.858 8.958 16.269 1.00 56.88 98 LEU A N 1
ATOM 785 C CA . LEU A 1 98 ? -22.162 8.574 16.834 1.00 56.88 98 LEU A CA 1
ATOM 786 C C . LEU A 1 98 ? -23.150 9.754 16.960 1.00 56.88 98 LEU A C 1
ATOM 788 O O . LEU A 1 98 ? -24.350 9.530 17.103 1.00 56.88 98 LEU A O 1
ATOM 792 N N . SER A 1 99 ? -22.689 11.009 16.888 1.00 51.88 99 SER A N 1
ATOM 793 C CA . SER A 1 99 ? -23.544 12.198 16.969 1.00 51.88 99 SER A CA 1
ATOM 794 C C . SER A 1 99 ? -23.637 12.932 15.624 1.00 51.88 99 SER A C 1
ATOM 796 O O . SER A 1 99 ? -22.659 13.450 15.094 1.00 51.88 99 SER A O 1
ATOM 798 N N . LYS A 1 100 ? -24.856 12.953 15.067 1.00 50.78 100 LYS A N 1
ATOM 799 C CA . LYS A 1 100 ? -25.353 13.829 13.985 1.00 50.78 100 LYS A CA 1
ATOM 800 C C . LYS A 1 100 ? -24.308 14.266 12.937 1.00 50.78 100 LYS A C 1
ATOM 802 O O . LYS A 1 100 ? -23.861 15.407 12.931 1.00 50.78 100 LYS A O 1
ATOM 807 N N . GLY A 1 101 ? -23.998 13.372 11.996 1.00 57.97 101 GLY A N 1
ATOM 808 C CA . GLY A 1 101 ? -23.513 13.743 10.657 1.00 57.97 101 GLY A CA 1
ATOM 809 C C . GLY A 1 101 ? -22.047 14.168 10.519 1.00 57.97 101 GLY A C 1
ATOM 810 O O . GLY A 1 101 ? -21.632 14.477 9.407 1.00 57.97 101 GLY A O 1
ATOM 811 N N . TYR A 1 102 ? -21.245 14.161 11.587 1.00 57.81 102 TYR A N 1
ATOM 812 C CA . TYR A 1 102 ? -19.814 14.456 11.474 1.00 57.81 102 TYR A CA 1
ATOM 813 C C . TYR A 1 102 ? -19.008 13.208 11.087 1.00 57.81 102 TYR A C 1
ATOM 815 O O . TYR A 1 102 ? -18.839 12.276 11.878 1.00 57.81 102 TYR A O 1
ATOM 823 N N . THR A 1 103 ? -18.465 13.217 9.871 1.00 68.88 103 THR A N 1
ATOM 824 C CA . THR A 1 103 ? -17.409 12.303 9.417 1.00 68.88 103 THR A CA 1
ATOM 825 C C . THR A 1 103 ? -16.049 12.950 9.658 1.00 68.88 103 THR A C 1
ATOM 827 O O . THR A 1 103 ? -15.782 14.038 9.150 1.00 68.88 103 THR A O 1
ATOM 830 N N . LYS A 1 104 ? -15.180 12.298 10.435 1.00 78.12 104 LYS A N 1
ATOM 831 C CA . LYS A 1 104 ? -13.767 12.687 10.556 1.00 78.12 104 LYS A CA 1
ATOM 832 C C . LYS A 1 104 ? -12.951 11.764 9.662 1.00 78.12 104 LYS A C 1
ATOM 834 O O . LYS A 1 104 ? -13.023 10.555 9.853 1.00 78.12 104 LYS A O 1
ATOM 839 N N . SER A 1 105 ? -12.176 12.320 8.740 1.00 86.44 105 SER A N 1
ATOM 840 C CA . SER A 1 105 ? -11.227 11.565 7.923 1.00 86.44 105 SER A CA 1
ATOM 841 C C . SER A 1 105 ? -9.795 12.001 8.219 1.00 86.44 105 SER A C 1
ATOM 843 O O . SER A 1 105 ? -9.538 13.151 8.582 1.00 86.44 105 SER A O 1
ATOM 845 N N . VAL A 1 106 ? -8.863 11.061 8.114 1.00 87.94 106 VAL A N 1
ATOM 846 C CA . VAL A 1 106 ? -7.423 11.322 8.104 1.00 87.94 106 VAL A CA 1
ATOM 847 C C . VAL A 1 106 ? -6.841 10.674 6.863 1.00 87.94 106 VAL A C 1
ATOM 849 O O . VAL A 1 106 ? -7.014 9.479 6.655 1.00 87.94 106 VAL A O 1
ATOM 852 N N . THR A 1 107 ? -6.131 11.468 6.071 1.00 91.94 107 THR A N 1
ATOM 853 C CA . THR A 1 107 ? -5.415 11.003 4.886 1.00 91.94 107 THR A CA 1
ATOM 854 C C . THR A 1 107 ? -3.923 11.008 5.170 1.00 91.94 107 THR A C 1
ATOM 856 O O . THR A 1 107 ? -3.370 12.012 5.623 1.00 91.94 107 THR A O 1
ATOM 859 N N . LEU A 1 108 ? -3.266 9.888 4.895 1.00 88.81 108 LEU A N 1
ATOM 860 C CA . LEU A 1 108 ? -1.826 9.719 5.038 1.00 88.81 108 LEU A CA 1
ATOM 861 C C . LEU A 1 108 ? -1.247 9.336 3.676 1.00 88.81 108 LEU A C 1
ATOM 863 O O . LEU A 1 108 ? -1.692 8.360 3.077 1.00 88.81 108 LEU A O 1
ATOM 867 N N . LYS A 1 109 ? -0.251 10.089 3.201 1.00 92.69 109 LYS A N 1
ATOM 868 C CA . LYS A 1 109 ? 0.331 9.924 1.864 1.00 92.69 109 LYS A CA 1
ATOM 869 C C . LYS A 1 109 ? 1.833 9.654 1.925 1.00 92.69 109 LYS A C 1
ATOM 871 O O . LYS A 1 109 ? 2.552 10.277 2.708 1.00 92.69 109 LYS A O 1
ATOM 876 N N . ILE A 1 110 ? 2.303 8.745 1.077 1.00 90.62 110 ILE A N 1
ATOM 877 C CA . ILE A 1 110 ? 3.718 8.469 0.816 1.00 90.62 110 ILE A CA 1
ATOM 878 C C . ILE A 1 110 ? 3.961 8.590 -0.685 1.00 90.62 110 ILE A C 1
ATOM 880 O O . ILE A 1 110 ? 3.154 8.142 -1.496 1.00 90.62 110 ILE A O 1
ATOM 884 N N . GLU A 1 111 ? 5.100 9.167 -1.045 1.00 90.12 111 GLU A N 1
ATOM 885 C CA . GLU A 1 111 ? 5.606 9.229 -2.413 1.00 90.12 111 GLU A CA 1
ATOM 886 C C . GLU A 1 111 ? 7.049 8.715 -2.420 1.00 90.12 111 GLU A C 1
ATOM 888 O O . GLU A 1 111 ? 7.823 9.000 -1.498 1.00 90.12 111 GLU A O 1
ATOM 893 N N . SER A 1 112 ? 7.400 7.903 -3.415 1.00 84.69 112 SER A N 1
ATOM 894 C CA . SER A 1 112 ? 8.744 7.344 -3.578 1.00 84.69 112 SER A CA 1
ATOM 895 C C . SER A 1 112 ? 9.008 6.956 -5.033 1.00 84.69 112 SER A C 1
ATOM 897 O O . SER A 1 112 ? 8.073 6.792 -5.812 1.00 84.69 112 SER A O 1
ATOM 899 N N . THR A 1 113 ? 10.276 6.792 -5.401 1.00 83.38 113 THR A N 1
ATOM 900 C CA . THR A 1 113 ? 10.664 6.209 -6.690 1.00 83.38 113 THR A CA 1
ATOM 901 C C . THR A 1 113 ? 10.575 4.682 -6.626 1.00 83.38 113 THR A C 1
ATOM 903 O O . THR A 1 113 ? 10.717 4.082 -5.557 1.00 83.38 113 THR A O 1
ATOM 906 N N . THR A 1 114 ? 10.355 4.028 -7.765 1.00 78.69 114 THR A N 1
ATOM 907 C CA . THR A 1 114 ? 10.249 2.556 -7.852 1.00 78.69 114 THR A CA 1
ATOM 908 C C . THR A 1 114 ? 11.548 1.814 -7.543 1.00 78.69 114 THR A C 1
ATOM 910 O O . THR A 1 114 ? 11.512 0.636 -7.195 1.00 78.69 114 THR A O 1
ATOM 913 N N . GLU A 1 115 ? 12.692 2.499 -7.587 1.00 78.25 115 GLU A N 1
ATOM 914 C CA . GLU A 1 115 ? 14.008 1.926 -7.274 1.00 78.25 115 GLU A CA 1
ATOM 915 C C . GLU A 1 115 ? 14.153 1.489 -5.807 1.00 78.25 115 GLU A C 1
ATOM 917 O O . GLU A 1 115 ? 15.027 0.685 -5.489 1.00 78.25 115 GLU A O 1
ATOM 922 N N . ASN A 1 116 ? 13.304 1.989 -4.900 1.00 81.50 116 ASN A N 1
ATOM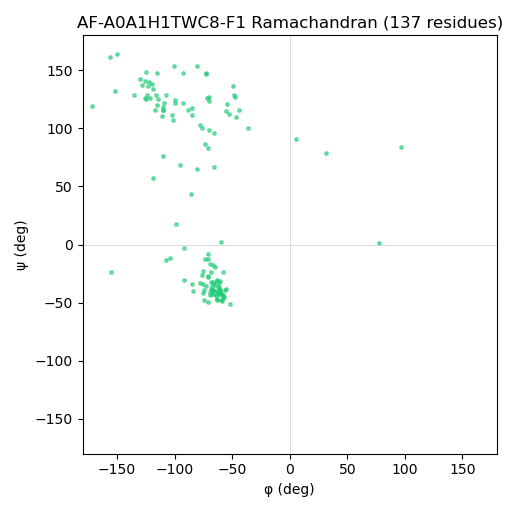 923 C CA . ASN A 1 116 ? 13.467 1.795 -3.458 1.00 81.50 116 ASN A CA 1
ATOM 924 C C . ASN A 1 116 ? 12.283 1.041 -2.820 1.00 81.50 116 ASN A C 1
ATOM 926 O O . ASN A 1 116 ? 11.633 1.525 -1.888 1.00 81.50 116 ASN A O 1
ATOM 930 N N . LYS A 1 117 ? 12.005 -0.166 -3.337 1.00 82.69 117 LYS A N 1
ATOM 931 C CA . LYS A 1 117 ? 10.886 -1.042 -2.929 1.00 82.69 117 LYS A CA 1
ATOM 932 C C . LYS A 1 117 ? 10.829 -1.279 -1.415 1.00 82.69 117 LYS A C 1
ATOM 934 O O . LYS A 1 117 ? 9.794 -1.044 -0.792 1.00 82.69 117 LYS A O 1
ATOM 939 N N . ASP A 1 118 ? 11.947 -1.684 -0.815 1.00 86.38 118 ASP A N 1
ATOM 940 C CA . ASP A 1 118 ? 12.023 -1.992 0.621 1.00 86.38 118 ASP A CA 1
ATOM 941 C C . ASP A 1 118 ? 11.735 -0.759 1.480 1.00 86.38 118 ASP A C 1
ATOM 943 O O . ASP A 1 118 ? 11.016 -0.822 2.485 1.00 86.38 118 ASP A O 1
ATOM 947 N N . TYR A 1 119 ? 12.252 0.399 1.058 1.00 87.38 119 TYR A N 1
ATOM 948 C CA . TYR A 1 119 ? 11.963 1.661 1.718 1.00 87.38 119 TYR A CA 1
ATOM 949 C C . TYR A 1 119 ? 10.471 1.989 1.631 1.00 87.38 119 TYR A C 1
ATOM 951 O O . TYR A 1 119 ? 9.862 2.287 2.660 1.00 87.38 119 TYR A O 1
ATOM 959 N N . PHE A 1 120 ? 9.857 1.865 0.454 1.00 88.94 120 PHE A N 1
ATOM 960 C CA . PHE A 1 120 ? 8.431 2.121 0.261 1.00 88.94 120 PHE A CA 1
ATOM 961 C C . PHE A 1 120 ? 7.547 1.208 1.128 1.00 88.94 120 PHE A C 1
ATOM 963 O O . PHE A 1 120 ? 6.705 1.707 1.879 1.00 88.94 120 PHE A O 1
ATOM 970 N N . LEU A 1 121 ? 7.812 -0.103 1.142 1.00 89.75 121 LEU A N 1
ATOM 971 C CA . LEU A 1 121 ? 7.113 -1.073 2.000 1.00 89.75 121 LEU A CA 1
ATOM 972 C C . LEU A 1 121 ? 7.261 -0.746 3.489 1.00 89.75 121 LEU A C 1
ATOM 974 O O . LEU A 1 121 ? 6.281 -0.765 4.241 1.00 89.75 121 LEU A O 1
ATOM 978 N N . SER A 1 122 ? 8.467 -0.376 3.930 1.00 90.69 122 SER A N 1
ATOM 979 C CA . SER A 1 122 ? 8.705 0.013 5.325 1.00 90.69 122 SER A CA 1
ATOM 980 C C . SER A 1 122 ? 7.885 1.244 5.736 1.00 90.69 122 SER A C 1
ATOM 982 O O . SER A 1 122 ? 7.442 1.355 6.884 1.00 90.69 122 SER A O 1
ATOM 984 N N . ARG A 1 123 ? 7.649 2.171 4.798 1.00 91.44 123 ARG A N 1
ATOM 985 C CA . ARG A 1 123 ? 6.851 3.378 5.023 1.00 91.44 123 ARG A CA 1
ATOM 986 C C . ARG A 1 123 ? 5.364 3.041 5.071 1.00 91.44 123 ARG A C 1
ATOM 988 O O . ARG A 1 123 ? 4.701 3.520 5.987 1.00 91.44 123 ARG A O 1
ATOM 995 N N . ILE A 1 124 ? 4.867 2.169 4.187 1.00 91.25 124 ILE A N 1
ATOM 996 C CA . ILE A 1 124 ? 3.484 1.657 4.246 1.00 91.25 124 ILE A CA 1
ATOM 997 C C . ILE A 1 124 ? 3.228 0.974 5.592 1.00 91.25 124 ILE A C 1
ATOM 999 O O . ILE A 1 124 ? 2.220 1.250 6.240 1.00 91.25 124 ILE A O 1
ATOM 1003 N N . LYS A 1 125 ? 4.169 0.155 6.077 1.00 91.88 125 LYS A N 1
ATOM 1004 C CA . LYS A 1 125 ? 4.061 -0.485 7.396 1.00 91.88 125 LYS A CA 1
ATOM 1005 C C . LYS A 1 125 ? 3.933 0.536 8.532 1.00 91.88 125 LYS A C 1
ATOM 1007 O O . LYS A 1 125 ? 3.025 0.422 9.350 1.00 91.88 125 LYS A O 1
ATOM 1012 N N . LYS A 1 126 ? 4.793 1.560 8.565 1.00 92.00 126 LYS A N 1
ATOM 1013 C CA . LYS A 1 126 ? 4.701 2.641 9.567 1.00 92.00 126 LYS A CA 1
ATOM 1014 C C . LYS A 1 126 ? 3.374 3.388 9.480 1.00 92.00 126 LYS A C 1
ATOM 1016 O O . LYS A 1 126 ? 2.786 3.744 10.495 1.00 92.00 126 LYS A O 1
ATOM 1021 N N . LEU A 1 127 ? 2.891 3.620 8.268 1.00 91.50 127 LEU A N 1
ATOM 1022 C CA . LEU A 1 127 ? 1.633 4.309 8.033 1.00 91.50 127 LEU A CA 1
ATOM 1023 C C . LEU A 1 127 ? 0.444 3.467 8.525 1.00 91.50 127 LEU A C 1
ATOM 1025 O O . LEU A 1 127 ? -0.437 3.999 9.198 1.00 91.50 127 LEU A O 1
ATOM 1029 N N . LYS A 1 128 ? 0.480 2.144 8.322 1.00 91.62 128 LYS A N 1
ATOM 1030 C CA . LYS A 1 128 ? -0.471 1.197 8.921 1.00 91.62 128 LYS A CA 1
ATOM 1031 C C . LYS A 1 128 ? -0.480 1.286 10.449 1.00 91.62 128 LYS A C 1
ATOM 1033 O O . LYS A 1 128 ? -1.552 1.339 11.039 1.00 91.62 128 LYS A O 1
ATOM 1038 N N . GLU A 1 129 ? 0.683 1.345 11.096 1.00 91.81 129 GLU A N 1
ATOM 1039 C CA . GLU A 1 129 ? 0.780 1.503 12.559 1.00 91.81 129 GLU A CA 1
ATOM 1040 C C . GLU A 1 129 ? 0.154 2.827 13.037 1.00 91.81 129 GLU A C 1
ATOM 1042 O O . GLU A 1 129 ? -0.611 2.844 14.004 1.00 91.81 129 GLU A O 1
ATOM 1047 N N . VAL A 1 130 ? 0.402 3.930 12.322 1.00 91.25 130 VAL A N 1
ATOM 1048 C CA . VAL A 1 130 ? -0.225 5.234 12.605 1.00 91.25 130 VAL A CA 1
ATOM 1049 C C . VAL A 1 130 ? -1.745 5.170 12.436 1.00 91.25 130 VAL A C 1
ATOM 1051 O O . VAL A 1 130 ? -2.478 5.687 13.278 1.00 91.25 130 VAL A O 1
ATOM 1054 N N . ALA A 1 131 ? -2.235 4.508 11.389 1.00 90.12 131 ALA A N 1
ATOM 1055 C CA . ALA A 1 131 ? -3.663 4.338 11.143 1.00 90.12 131 ALA A CA 1
ATOM 1056 C C . ALA A 1 131 ? -4.341 3.453 12.204 1.00 90.12 131 ALA A C 1
ATOM 1058 O O . ALA A 1 131 ? -5.417 3.795 12.694 1.00 90.12 131 ALA A O 1
ATOM 1059 N N . ILE A 1 132 ? -3.691 2.371 12.646 1.00 91.25 132 ILE A N 1
ATOM 1060 C CA . ILE A 1 132 ? -4.164 1.560 13.780 1.00 91.25 132 ILE A CA 1
ATOM 1061 C C . ILE A 1 132 ?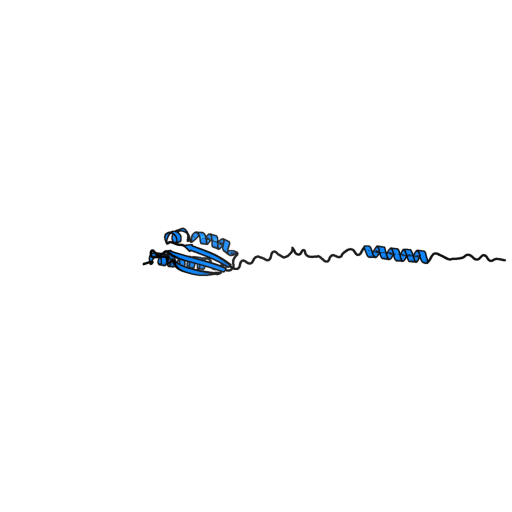 -4.285 2.436 15.031 1.00 91.25 132 ILE A C 1
ATOM 1063 O O . ILE A 1 132 ? -5.319 2.407 15.703 1.00 91.25 132 ILE A O 1
ATOM 1067 N N . ASN A 1 133 ? -3.277 3.266 15.316 1.00 89.56 133 ASN A N 1
ATOM 1068 C CA . ASN A 1 133 ? -3.332 4.199 16.439 1.00 89.56 133 ASN A CA 1
ATOM 1069 C C . ASN A 1 133 ? -4.482 5.200 16.301 1.00 89.56 133 ASN A C 1
ATOM 1071 O O . ASN A 1 133 ? -5.164 5.453 17.292 1.00 89.56 133 ASN A O 1
ATOM 1075 N N . TYR A 1 134 ? -4.735 5.720 15.097 1.00 88.12 134 TYR A N 1
ATOM 1076 C CA . TYR A 1 134 ? -5.853 6.622 14.823 1.00 88.12 134 TYR A CA 1
ATOM 1077 C C . TYR A 1 134 ? -7.210 5.988 15.143 1.00 88.12 134 TYR A C 1
ATOM 1079 O O . TYR A 1 134 ? -8.056 6.650 15.738 1.00 88.12 134 TYR A O 1
ATOM 1087 N N . TYR A 1 135 ? -7.424 4.717 14.792 1.00 87.56 135 TYR A N 1
ATOM 1088 C CA . TYR A 1 135 ? -8.665 4.013 15.125 1.00 87.56 135 TYR A CA 1
ATOM 1089 C C . TYR A 1 135 ? -8.753 3.598 16.597 1.00 87.56 135 TYR A C 1
ATOM 1091 O O . TYR A 1 135 ? -9.840 3.621 17.164 1.00 87.56 135 TYR A O 1
ATOM 1099 N N . THR A 1 136 ? -7.627 3.252 17.223 1.00 86.19 136 THR A N 1
ATOM 1100 C CA . THR A 1 136 ? -7.590 2.769 18.616 1.00 86.19 136 THR A CA 1
ATOM 1101 C C . THR A 1 136 ? -7.726 3.907 19.630 1.00 86.19 136 THR A C 1
ATOM 1103 O O . THR A 1 136 ? -8.337 3.728 20.677 1.00 86.19 136 THR A O 1
ATOM 1106 N 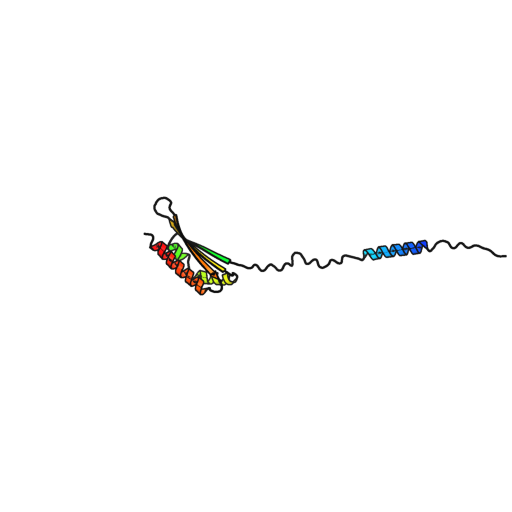N . HIS A 1 137 ? -7.198 5.096 19.317 1.00 79.81 137 HIS A N 1
ATOM 1107 C CA . HIS A 1 137 ? -7.233 6.276 20.192 1.00 79.81 137 HIS A CA 1
ATOM 1108 C C . HIS A 1 137 ? -8.359 7.257 19.834 1.00 79.81 137 HIS A C 1
ATOM 1110 O O . HIS A 1 137 ? -8.329 8.412 20.256 1.00 79.81 137 HIS A O 1
ATOM 1116 N N . LYS A 1 138 ? -9.370 6.807 19.075 1.00 60.59 138 LYS A N 1
ATOM 1117 C CA . LYS A 1 138 ? -10.688 7.455 18.969 1.00 60.59 138 LYS A CA 1
ATOM 1118 C C . LYS A 1 138 ? -11.414 7.371 20.332 1.00 60.59 138 LYS A C 1
ATOM 1120 O O . LYS A 1 138 ? -12.416 6.676 20.452 1.00 60.59 138 LYS A O 1
ATOM 1125 N N . ASN A 1 139 ? -10.881 8.056 21.344 1.00 46.75 139 ASN A N 1
ATOM 1126 C CA . ASN A 1 139 ? -11.609 8.498 22.538 1.00 46.75 139 ASN A CA 1
ATOM 1127 C C . ASN A 1 139 ? -12.099 9.927 22.296 1.00 46.75 139 ASN A C 1
ATOM 1129 O O . ASN A 1 139 ? -11.260 10.776 21.918 1.00 46.75 139 ASN A O 1
#

Secondary structure (DSSP, 8-state):
----------SHHHHHHHHHHHHHHHHTT----------TT-S------EEEEEEEEEESSHHHHHHH--HHHHHHHHHHGGGEEEEEEEEEEEEE-SSTT-EEEEEEEEEEETT-HHHHHHHHHHHHHHHHHHHHT--